Protein AF-A0A2D6S4R9-F1 (afdb_monomer_lite)

Foldseek 3Di:
DDAWDADAFKKKKAWQAAWKWKDWAPDIDIDHHGDMDIHHRRTTMDMDGPGPDDTDIDMDTDHDDPPDDDDPPDD

Radius of gyration: 12.68 Å; chains: 1; bounding box: 26×24×33 Å

Structure (mmCIF, N/CA/C/O backbone):
data_AF-A0A2D6S4R9-F1
#
_entry.id   AF-A0A2D6S4R9-F1
#
loop_
_atom_site.group_PDB
_atom_site.id
_atom_site.type_symbol
_atom_site.label_atom_id
_atom_site.label_alt_id
_atom_site.label_comp_id
_atom_site.label_asym_id
_atom_site.label_entity_id
_atom_site.label_seq_id
_atom_site.pdbx_PDB_ins_code
_atom_site.Cartn_x
_atom_site.Cartn_y
_atom_site.Cartn_z
_atom_site.occupancy
_atom_site.B_iso_or_equiv
_atom_site.auth_seq_id
_atom_site.auth_comp_id
_atom_site.auth_asym_id
_atom_site.auth_atom_id
_atom_site.pdbx_PDB_model_num
ATOM 1 N N . ALA A 1 1 ? 3.518 1.675 8.122 1.00 89.06 1 ALA A N 1
ATOM 2 C CA . ALA A 1 1 ? 3.434 2.814 7.193 1.00 89.06 1 ALA A CA 1
ATOM 3 C C . ALA A 1 1 ? 4.839 3.136 6.722 1.00 89.06 1 ALA A C 1
ATOM 5 O O . ALA A 1 1 ? 5.764 2.962 7.511 1.00 89.06 1 ALA A O 1
ATOM 6 N N . HIS A 1 2 ? 5.001 3.587 5.484 1.00 93.62 2 HIS A N 1
ATOM 7 C CA . HIS A 1 2 ? 6.290 4.054 4.972 1.00 93.62 2 HIS A CA 1
ATOM 8 C C . HIS A 1 2 ? 6.080 5.175 3.947 1.00 93.62 2 HIS A C 1
ATOM 10 O O . HIS A 1 2 ? 5.013 5.239 3.326 1.00 93.62 2 HIS A O 1
ATOM 16 N N . PRO A 1 3 ? 7.066 6.079 3.793 1.00 96.69 3 PRO A N 1
ATOM 17 C CA . PRO A 1 3 ? 6.992 7.136 2.795 1.00 96.69 3 PRO A CA 1
ATOM 18 C C . PRO A 1 3 ? 6.958 6.563 1.367 1.00 96.69 3 PRO A C 1
ATOM 20 O O . PRO A 1 3 ? 7.341 5.404 1.162 1.00 96.69 3 PRO A O 1
ATOM 23 N N . PRO A 1 4 ? 6.512 7.365 0.383 1.00 97.12 4 PRO A N 1
ATOM 24 C CA . PRO A 1 4 ? 6.548 6.970 -1.015 1.00 97.12 4 PRO A CA 1
ATOM 25 C C . PRO A 1 4 ? 7.968 6.652 -1.501 1.00 97.12 4 PRO A C 1
ATOM 27 O O . PRO A 1 4 ? 8.905 7.397 -1.216 1.00 97.12 4 PRO A O 1
ATOM 30 N N . HIS A 1 5 ? 8.115 5.549 -2.231 1.00 97.19 5 HIS A N 1
ATOM 31 C CA . HIS A 1 5 ? 9.381 5.063 -2.779 1.00 97.19 5 HIS A CA 1
ATOM 32 C C . HIS A 1 5 ? 9.151 4.231 -4.051 1.00 97.19 5 HIS A C 1
ATOM 34 O O . HIS A 1 5 ? 8.010 4.047 -4.470 1.00 97.19 5 HIS A O 1
ATOM 40 N N . GLN A 1 6 ? 10.235 3.789 -4.691 1.00 96.75 6 GLN A N 1
ATOM 41 C CA . GLN A 1 6 ? 10.219 2.942 -5.887 1.00 96.75 6 GLN A CA 1
ATOM 42 C C . GLN A 1 6 ? 11.216 1.800 -5.722 1.00 96.75 6 GLN A C 1
ATOM 44 O O . GLN A 1 6 ? 12.277 1.976 -5.116 1.00 96.75 6 GLN A O 1
ATOM 49 N N . HIS A 1 7 ? 10.888 0.648 -6.294 1.00 94.06 7 HIS A N 1
ATOM 50 C CA . HIS A 1 7 ? 11.787 -0.495 -6.409 1.00 94.06 7 HIS A CA 1
ATOM 51 C C . HIS A 1 7 ? 11.328 -1.422 -7.542 1.00 94.06 7 HIS A C 1
ATOM 53 O O . HIS A 1 7 ? 10.225 -1.287 -8.056 1.00 94.06 7 HIS A O 1
ATOM 59 N N . GLU A 1 8 ? 12.155 -2.385 -7.944 1.00 91.50 8 GLU A N 1
ATOM 60 C CA . GLU A 1 8 ? 11.733 -3.391 -8.925 1.00 91.50 8 GLU A CA 1
ATOM 61 C C . GLU A 1 8 ? 10.750 -4.395 -8.301 1.00 91.50 8 GLU A C 1
ATOM 63 O O . GLU A 1 8 ? 10.871 -4.753 -7.122 1.00 91.50 8 GLU A O 1
ATOM 68 N N . GLY A 1 9 ? 9.817 -4.904 -9.106 1.00 89.62 9 GLY A N 1
ATOM 69 C CA . GLY A 1 9 ? 8.880 -5.957 -8.717 1.00 89.62 9 GLY A CA 1
ATOM 70 C C . GLY A 1 9 ? 7.424 -5.507 -8.670 1.00 89.62 9 GLY A C 1
ATOM 71 O O . GLY A 1 9 ? 7.026 -4.532 -9.305 1.00 89.62 9 GLY A O 1
ATOM 72 N N . GLN A 1 10 ? 6.617 -6.275 -7.948 1.00 91.44 10 GLN A N 1
ATOM 73 C CA . GLN A 1 10 ? 5.206 -6.011 -7.674 1.00 91.44 10 GLN A CA 1
ATOM 74 C C . GLN A 1 10 ? 4.981 -6.018 -6.161 1.00 91.44 10 GLN A C 1
ATOM 76 O O . GLN A 1 10 ? 5.612 -6.807 -5.447 1.00 91.44 10 GLN A O 1
ATOM 81 N N . GLU A 1 11 ? 4.065 -5.182 -5.680 1.00 94.88 11 GLU A N 1
ATOM 82 C CA . GLU A 1 11 ? 3.736 -5.081 -4.260 1.00 94.88 11 GLU A CA 1
ATOM 83 C C . GLU A 1 11 ? 2.221 -5.054 -4.061 1.00 94.88 11 GLU A C 1
ATOM 85 O O . GLU A 1 11 ? 1.475 -4.427 -4.813 1.00 94.88 11 GLU A O 1
ATOM 90 N N . ILE A 1 12 ? 1.757 -5.764 -3.034 1.00 97.00 12 ILE A N 1
ATOM 91 C CA . ILE A 1 12 ? 0.370 -5.731 -2.575 1.00 97.00 12 ILE A CA 1
ATOM 92 C C . ILE A 1 12 ? 0.350 -5.215 -1.143 1.00 97.00 12 ILE A C 1
ATOM 94 O O . ILE A 1 12 ? 0.987 -5.798 -0.262 1.00 97.00 12 ILE A O 1
ATOM 98 N N . PHE A 1 13 ? -0.454 -4.181 -0.902 1.00 97.81 13 PHE A N 1
ATOM 99 C CA . PHE A 1 13 ? -0.866 -3.773 0.436 1.00 97.81 13 PHE A CA 1
ATOM 100 C C . PHE A 1 13 ? -2.209 -4.421 0.754 1.00 97.81 13 PHE A C 1
ATOM 102 O O . PHE A 1 13 ? -3.172 -4.202 0.026 1.00 97.81 13 PHE A O 1
ATOM 109 N N . PHE A 1 14 ? -2.297 -5.172 1.852 1.00 98.31 14 PHE A N 1
ATOM 110 C CA . PHE A 1 14 ? -3.557 -5.723 2.360 1.00 98.31 14 PHE A CA 1
ATOM 111 C C . PHE A 1 14 ? -3.820 -5.217 3.775 1.00 98.31 14 PHE A C 1
ATOM 113 O O . PHE A 1 14 ? -3.051 -5.508 4.696 1.00 98.31 14 PHE A O 1
ATOM 120 N N . VAL A 1 15 ? -4.890 -4.447 3.965 1.00 98.50 15 VAL A N 1
ATOM 121 C CA . VAL A 1 15 ? -5.228 -3.856 5.263 1.00 98.50 15 VAL A CA 1
ATOM 122 C C . VAL A 1 15 ? -5.970 -4.883 6.111 1.00 98.50 15 VAL A C 1
ATOM 124 O O . VAL A 1 15 ? -7.039 -5.358 5.749 1.00 98.50 15 VAL A O 1
ATOM 127 N N . LEU A 1 16 ? -5.414 -5.214 7.275 1.00 98.38 16 LEU A N 1
ATOM 128 C CA . LEU A 1 16 ? -6.019 -6.129 8.246 1.00 98.38 16 LEU A CA 1
ATOM 129 C C . LEU A 1 16 ? -6.967 -5.383 9.192 1.00 98.38 16 LEU A C 1
ATOM 131 O O . LEU A 1 16 ? -8.035 -5.881 9.529 1.00 98.38 16 LEU A O 1
ATOM 135 N N . GLU A 1 17 ? -6.574 -4.186 9.629 1.00 98.31 17 GLU A N 1
ATOM 136 C CA . GLU A 1 17 ? -7.351 -3.332 10.531 1.00 98.31 17 GLU A CA 1
ATOM 137 C C . GLU A 1 17 ? -6.960 -1.864 10.342 1.00 98.31 17 GLU A C 1
ATOM 139 O O . GLU A 1 17 ? -5.792 -1.561 10.105 1.00 98.31 17 GLU A O 1
ATOM 144 N N . GLY A 1 18 ? -7.915 -0.953 10.531 1.00 98.00 18 GLY A N 1
ATOM 145 C CA . GLY A 1 18 ? -7.699 0.489 10.464 1.00 98.00 18 GLY A CA 1
ATOM 146 C C . GLY A 1 18 ? -8.051 1.062 9.095 1.00 98.00 18 GLY A C 1
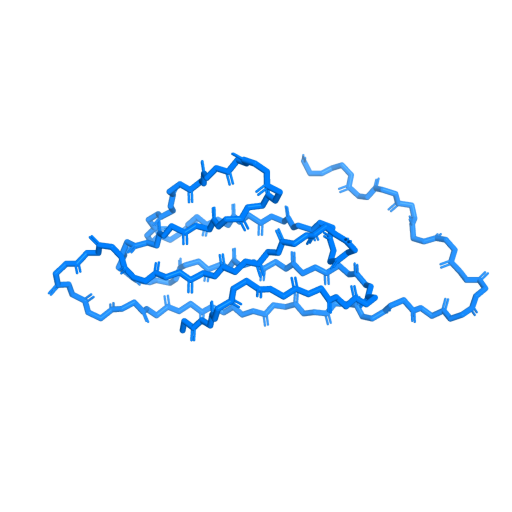ATOM 147 O O . GLY A 1 18 ? -8.724 0.413 8.292 1.00 98.00 18 GLY A O 1
ATOM 148 N N . LYS A 1 19 ? -7.619 2.304 8.852 1.00 98.62 19 LYS A N 1
ATOM 149 C CA . LYS A 1 19 ? -7.866 3.022 7.599 1.00 98.62 19 LYS A CA 1
ATOM 150 C C . LYS A 1 19 ? -6.557 3.539 7.015 1.00 98.62 19 LYS A C 1
ATOM 152 O O . LYS A 1 19 ? -5.878 4.367 7.626 1.00 98.62 19 LYS A O 1
ATOM 157 N N . ALA A 1 20 ? -6.211 3.048 5.835 1.00 98.69 20 ALA A N 1
ATOM 158 C CA . ALA A 1 20 ? -5.012 3.432 5.113 1.00 98.69 20 ALA A CA 1
ATOM 159 C C . ALA A 1 20 ? -5.328 4.374 3.954 1.00 98.69 20 ALA A C 1
ATOM 161 O O . ALA A 1 20 ? -6.422 4.358 3.393 1.00 98.69 20 ALA A O 1
ATOM 162 N N . GLU A 1 21 ? -4.324 5.148 3.568 1.00 98.69 21 GLU A N 1
ATOM 163 C CA . GLU A 1 21 ? -4.237 5.761 2.251 1.00 98.69 21 GLU A CA 1
ATOM 164 C C . GLU A 1 21 ? -2.937 5.303 1.591 1.00 98.69 21 GLU A C 1
ATOM 166 O O . GLU A 1 21 ? -1.862 5.407 2.193 1.00 98.69 21 GLU A O 1
ATOM 171 N N . VAL A 1 22 ? -3.054 4.787 0.372 1.00 98.38 22 VAL A N 1
ATOM 172 C CA . VAL A 1 22 ? -1.940 4.408 -0.492 1.00 98.38 22 VAL A CA 1
ATOM 173 C C . VAL A 1 22 ? -1.786 5.467 -1.576 1.00 98.38 22 VAL A C 1
ATOM 175 O O . VAL A 1 22 ? -2.740 5.762 -2.293 1.00 98.38 22 VAL A O 1
ATOM 178 N N . VAL A 1 23 ? -0.591 6.037 -1.692 1.00 97.69 23 VAL A N 1
ATOM 179 C CA . VAL A 1 23 ? -0.189 6.861 -2.840 1.00 97.69 23 VAL A CA 1
ATOM 180 C C . VAL A 1 23 ? 0.321 5.925 -3.929 1.00 97.69 23 VAL A C 1
ATOM 182 O O . VAL A 1 23 ? 1.071 4.999 -3.624 1.00 97.69 23 VAL A O 1
ATOM 185 N N . PHE A 1 24 ? -0.059 6.179 -5.178 1.00 96.25 24 PHE A N 1
ATOM 186 C CA . PHE A 1 24 ? 0.452 5.497 -6.363 1.00 96.25 24 PHE A CA 1
ATOM 187 C C . PHE A 1 24 ? 0.534 6.488 -7.530 1.00 96.25 24 PHE A C 1
ATOM 189 O O . PHE A 1 24 ? -0.481 6.873 -8.116 1.00 96.25 24 PHE A O 1
ATOM 196 N N . GLY A 1 25 ? 1.746 6.947 -7.842 1.00 95.94 25 GLY A N 1
ATOM 197 C CA . GLY A 1 25 ? 1.961 8.046 -8.782 1.00 95.94 25 GLY A CA 1
ATOM 198 C C . GLY A 1 25 ? 1.241 9.313 -8.312 1.00 95.94 25 GLY A C 1
ATOM 199 O O . GLY A 1 25 ? 1.474 9.789 -7.204 1.00 95.94 25 GLY A O 1
ATOM 200 N N . GLU A 1 26 ? 0.347 9.840 -9.146 1.00 96.75 26 GLU A N 1
ATOM 201 C CA . GLU A 1 26 ? -0.489 11.008 -8.821 1.00 96.75 26 GLU A CA 1
ATOM 202 C C . GLU A 1 26 ? -1.818 10.631 -8.140 1.00 96.75 26 GLU A C 1
ATOM 204 O O . GLU A 1 26 ? -2.588 11.504 -7.740 1.00 96.75 26 GLU A O 1
ATOM 209 N N . SER A 1 27 ? -2.107 9.333 -8.009 1.00 95.44 27 SER A N 1
ATOM 210 C CA . SER A 1 27 ? -3.357 8.831 -7.437 1.00 95.44 27 SER A CA 1
ATOM 211 C C . SER A 1 27 ? -3.221 8.506 -5.953 1.00 95.44 27 SER A C 1
ATOM 213 O O . SER A 1 27 ? -2.153 8.135 -5.461 1.00 95.44 27 SER A O 1
ATOM 215 N N . THR A 1 28 ? -4.340 8.611 -5.236 1.00 96.69 28 THR A N 1
ATOM 216 C CA . THR A 1 28 ? -4.472 8.149 -3.851 1.00 96.69 28 THR A CA 1
ATOM 217 C C . THR A 1 28 ? -5.653 7.196 -3.729 1.00 96.69 28 THR A C 1
ATOM 219 O O . THR A 1 28 ? -6.717 7.429 -4.302 1.00 96.69 28 THR A O 1
ATOM 222 N N . HIS A 1 29 ? -5.467 6.117 -2.974 1.00 96.75 29 HIS A N 1
ATOM 223 C CA . HIS A 1 29 ? -6.471 5.082 -2.750 1.00 96.75 29 HIS A CA 1
ATOM 224 C C . HIS A 1 29 ? -6.659 4.873 -1.252 1.00 96.75 29 HIS A C 1
ATOM 226 O O . HIS A 1 29 ? -5.698 4.598 -0.536 1.00 96.75 29 HIS A O 1
ATOM 232 N N . GLN A 1 30 ? -7.891 5.002 -0.764 1.00 98.50 30 GLN A N 1
ATOM 233 C CA . GLN A 1 30 ? -8.208 4.687 0.629 1.00 98.50 30 GLN A CA 1
ATOM 234 C C . GLN A 1 30 ? -8.595 3.216 0.753 1.00 98.50 30 GLN A C 1
ATOM 236 O O . GLN A 1 30 ? -9.350 2.714 -0.073 1.00 98.50 30 GLN A O 1
ATOM 241 N N . LEU A 1 31 ? -8.095 2.559 1.797 1.00 98.38 31 LEU A N 1
ATOM 242 C CA . LEU A 1 31 ? -8.370 1.156 2.098 1.00 98.38 31 LEU A CA 1
ATOM 243 C C . LEU A 1 31 ? -8.807 1.012 3.558 1.00 98.38 31 LEU A C 1
ATOM 245 O O . LEU A 1 31 ? -8.215 1.610 4.462 1.00 98.38 31 LEU A O 1
ATOM 249 N N . ASN A 1 32 ? -9.818 0.191 3.785 1.00 98.31 32 ASN A N 1
ATOM 250 C CA . ASN A 1 32 ? -10.315 -0.244 5.082 1.00 98.31 32 ASN A CA 1
ATOM 251 C C . ASN A 1 32 ? -9.886 -1.694 5.350 1.00 98.31 32 ASN A C 1
ATOM 253 O O . ASN A 1 32 ? -9.375 -2.388 4.471 1.00 98.31 32 ASN A O 1
ATOM 257 N N . GLY A 1 33 ? -10.113 -2.171 6.576 1.00 98.06 33 GLY A N 1
ATOM 258 C CA . GLY A 1 33 ? -9.887 -3.575 6.933 1.00 98.06 33 GLY A CA 1
ATOM 259 C C . GLY A 1 33 ? -10.576 -4.548 5.970 1.00 98.06 33 GLY A C 1
ATOM 260 O O . GLY A 1 33 ? -11.776 -4.441 5.732 1.00 98.06 33 GLY A O 1
ATOM 261 N N . GLY A 1 34 ? -9.808 -5.503 5.446 1.00 97.75 34 GLY A N 1
ATOM 262 C CA . GLY A 1 34 ? -10.240 -6.494 4.461 1.00 97.75 34 GLY A CA 1
ATOM 263 C C . GLY A 1 34 ? -9.993 -6.100 3.002 1.00 97.75 34 GLY A C 1
ATOM 264 O O . GLY A 1 34 ? -10.235 -6.922 2.122 1.00 97.75 34 GLY A O 1
ATOM 265 N N . GLU A 1 35 ? -9.499 -4.892 2.726 1.00 98.50 35 GLU A N 1
ATOM 266 C CA . GLU A 1 35 ? -9.246 -4.410 1.364 1.00 98.50 35 GLU A CA 1
ATOM 267 C C . GLU A 1 35 ? -7.756 -4.493 0.995 1.00 98.50 35 GLU A C 1
ATOM 269 O O . GLU A 1 35 ? -6.866 -4.391 1.847 1.00 98.50 35 GLU A O 1
ATOM 274 N N . ALA A 1 36 ? -7.482 -4.670 -0.300 1.00 97.88 36 ALA A N 1
ATOM 275 C CA . ALA A 1 36 ? -6.136 -4.689 -0.861 1.00 97.88 36 ALA A CA 1
ATOM 276 C C . ALA A 1 36 ? -5.998 -3.736 -2.046 1.00 97.88 36 ALA A C 1
ATOM 278 O O . ALA A 1 36 ? -6.959 -3.476 -2.768 1.00 97.88 36 ALA A O 1
ATOM 279 N N . VAL A 1 37 ? -4.766 -3.291 -2.285 1.00 96.38 37 VAL A N 1
ATOM 280 C CA . VAL A 1 37 ? -4.353 -2.694 -3.556 1.00 96.38 37 VAL A CA 1
ATOM 281 C C . VAL A 1 37 ? -3.055 -3.334 -4.022 1.00 96.38 37 VAL A C 1
ATOM 283 O O . VAL A 1 37 ? -2.162 -3.616 -3.221 1.00 96.38 37 VAL A O 1
ATOM 286 N N . HIS A 1 38 ? -2.968 -3.557 -5.326 1.00 95.56 38 HIS A N 1
ATOM 287 C CA . HIS A 1 38 ? -1.763 -3.985 -6.016 1.00 95.56 38 HIS A CA 1
ATOM 288 C C . HIS A 1 38 ? -1.130 -2.782 -6.718 1.00 95.56 38 HIS A C 1
ATOM 290 O O . HIS A 1 38 ? -1.839 -2.001 -7.354 1.00 95.56 38 HIS A O 1
ATOM 296 N N . VAL A 1 39 ? 0.189 -2.639 -6.612 1.00 93.06 39 VAL A N 1
ATOM 297 C CA . VAL A 1 39 ? 0.942 -1.552 -7.239 1.00 93.06 39 VAL A CA 1
ATOM 298 C C . VAL A 1 39 ? 2.099 -2.091 -8.075 1.00 93.06 39 VAL A C 1
ATOM 300 O O . VAL A 1 39 ? 2.779 -3.050 -7.705 1.00 93.06 39 VAL A O 1
ATOM 303 N N . ASN A 1 40 ? 2.350 -1.420 -9.200 1.00 91.88 40 ASN A N 1
ATOM 304 C CA . ASN A 1 40 ? 3.615 -1.548 -9.911 1.00 91.88 40 ASN A CA 1
ATOM 305 C C . ASN A 1 40 ? 4.699 -0.792 -9.126 1.00 91.88 40 ASN A C 1
ATOM 307 O O . ASN A 1 40 ? 4.636 0.433 -9.019 1.00 91.88 40 ASN A O 1
ATOM 311 N N . CYS A 1 41 ? 5.700 -1.506 -8.614 1.00 94.19 41 CYS A N 1
ATOM 312 C CA . CYS A 1 41 ? 6.723 -0.923 -7.748 1.00 94.19 41 CYS A CA 1
ATOM 313 C C . CYS A 1 41 ? 7.635 0.097 -8.449 1.00 94.19 41 CYS A C 1
ATOM 315 O O . CYS A 1 41 ? 8.272 0.915 -7.779 1.00 94.19 41 CYS A O 1
ATOM 317 N N . GLU A 1 42 ? 7.672 0.099 -9.785 1.00 94.06 42 GLU A N 1
ATOM 318 C CA . GLU A 1 42 ? 8.418 1.091 -10.566 1.00 94.06 42 GLU A CA 1
ATOM 319 C C . GLU A 1 42 ? 7.741 2.469 -10.569 1.00 94.06 42 GLU A C 1
ATOM 321 O O . GLU A 1 42 ? 8.356 3.465 -10.944 1.00 94.06 42 GLU A O 1
ATOM 326 N N . ILE A 1 43 ? 6.490 2.569 -10.118 1.00 94.88 43 ILE A N 1
ATOM 327 C CA . ILE A 1 43 ? 5.785 3.836 -9.903 1.00 94.88 43 ILE A CA 1
ATOM 328 C C . ILE A 1 43 ? 5.860 4.182 -8.416 1.00 94.88 43 ILE A C 1
ATOM 330 O O . ILE A 1 43 ? 5.746 3.306 -7.568 1.00 94.88 43 ILE A O 1
ATOM 334 N N . LEU A 1 44 ? 6.054 5.463 -8.090 1.00 97.50 44 LEU A N 1
ATOM 335 C CA . LEU A 1 44 ? 6.174 5.933 -6.710 1.00 97.50 44 LEU A CA 1
ATOM 336 C C . LEU A 1 44 ? 4.963 5.503 -5.867 1.00 97.50 44 LEU A C 1
ATOM 338 O O . LEU A 1 44 ? 3.834 5.885 -6.176 1.00 97.50 44 LEU A O 1
ATOM 342 N N . HIS A 1 45 ? 5.201 4.742 -4.798 1.00 97.88 45 HIS A N 1
ATOM 343 C CA . HIS A 1 45 ? 4.143 4.203 -3.947 1.00 97.88 45 HIS A CA 1
ATOM 344 C C . HIS A 1 45 ? 4.506 4.225 -2.461 1.00 97.88 45 HIS A C 1
ATOM 346 O O . HIS A 1 45 ? 5.665 4.073 -2.066 1.00 97.88 45 HIS A O 1
ATOM 352 N N . GLY A 1 46 ? 3.497 4.420 -1.615 1.00 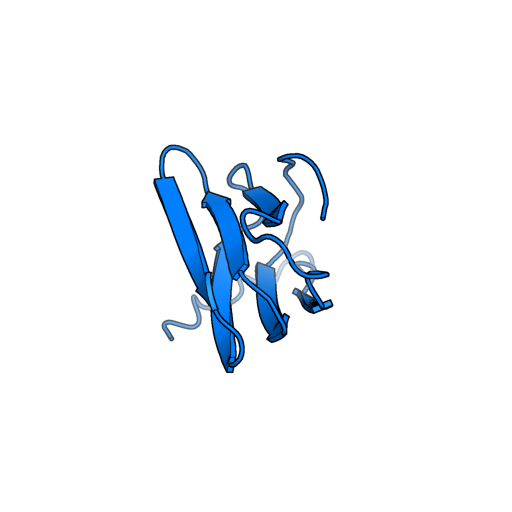97.75 46 GLY A N 1
ATOM 353 C CA . GLY A 1 46 ? 3.651 4.445 -0.162 1.00 97.75 46 GLY A CA 1
ATOM 354 C C . GLY A 1 46 ? 2.314 4.340 0.555 1.00 97.75 46 GLY A C 1
ATOM 355 O O . GLY A 1 46 ? 1.274 4.606 -0.038 1.00 97.75 46 GLY A O 1
ATOM 356 N N . ILE A 1 47 ? 2.339 3.984 1.839 1.00 98.56 47 ILE A N 1
ATOM 357 C CA . ILE A 1 47 ? 1.132 3.788 2.653 1.00 98.56 47 ILE A CA 1
ATOM 358 C C . ILE A 1 47 ? 1.225 4.556 3.969 1.00 98.56 47 ILE A C 1
ATOM 360 O O . ILE A 1 47 ? 2.198 4.428 4.722 1.00 98.56 47 ILE A O 1
ATOM 364 N N . ARG A 1 48 ? 0.169 5.305 4.294 1.00 98.38 48 ARG A N 1
ATOM 365 C CA . ARG A 1 48 ? 0.025 6.018 5.569 1.00 98.38 48 ARG A CA 1
ATOM 366 C C . ARG A 1 48 ? -1.281 5.664 6.274 1.00 98.38 48 ARG A C 1
ATOM 368 O O . ARG A 1 48 ? -2.276 5.329 5.640 1.00 98.38 48 ARG A O 1
ATOM 375 N N . ASN A 1 49 ? -1.268 5.762 7.601 1.00 98.56 49 ASN A N 1
ATOM 376 C CA . ASN A 1 49 ? -2.482 5.675 8.406 1.00 98.56 49 ASN A CA 1
ATOM 377 C C . ASN A 1 49 ? -3.214 7.023 8.354 1.00 98.56 49 ASN A C 1
ATOM 379 O O . ASN A 1 49 ? -2.605 8.053 8.642 1.00 98.56 49 ASN A O 1
ATOM 383 N N . ILE A 1 50 ? -4.496 7.008 7.994 1.00 98.56 50 ILE A N 1
ATOM 384 C CA . ILE A 1 50 ? -5.365 8.197 7.971 1.00 98.56 50 ILE A CA 1
ATOM 385 C C . ILE A 1 50 ? -6.521 8.104 8.978 1.00 98.56 50 ILE A C 1
ATOM 387 O O . ILE A 1 50 ? -7.376 8.986 9.015 1.00 98.56 50 ILE A O 1
ATOM 391 N N . GLY A 1 51 ? -6.580 7.027 9.765 1.00 97.56 51 GLY A N 1
ATOM 392 C CA . GLY A 1 51 ? -7.579 6.815 10.809 1.00 97.56 51 GLY A CA 1
ATOM 393 C C . GLY A 1 51 ? -7.102 7.227 12.204 1.00 97.56 51 GLY A C 1
ATOM 394 O O . GLY A 1 51 ? -5.953 7.609 12.415 1.00 97.56 51 GLY A O 1
ATOM 395 N N . SER A 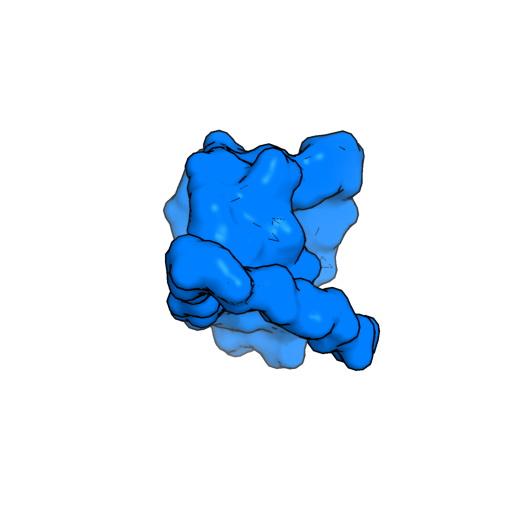1 52 ? -8.006 7.108 13.179 1.00 97.81 52 SER A N 1
ATOM 396 C CA . SER A 1 52 ? -7.736 7.366 14.602 1.00 97.81 52 SER A CA 1
ATOM 397 C C . SER A 1 52 ? -7.319 6.119 15.393 1.00 97.81 52 SER A C 1
ATOM 399 O O . SER A 1 52 ? -7.045 6.218 16.587 1.00 97.81 52 SER A O 1
ATOM 401 N N . THR A 1 53 ? -7.290 4.944 14.760 1.00 97.06 53 THR A N 1
ATOM 402 C CA . THR A 1 53 ? -6.862 3.670 15.360 1.00 97.06 53 THR A CA 1
ATOM 403 C C . THR A 1 53 ? -5.568 3.174 14.708 1.00 97.06 53 THR A C 1
ATOM 405 O O . THR A 1 53 ? -5.208 3.642 13.621 1.00 97.06 53 THR A O 1
ATOM 408 N N . PRO A 1 54 ? -4.828 2.245 15.340 1.00 98.06 54 PRO A N 1
ATOM 409 C CA . PRO A 1 54 ? -3.662 1.633 14.714 1.00 98.06 54 PRO A CA 1
ATOM 410 C C . PRO A 1 54 ? -3.998 0.975 13.367 1.00 98.06 54 PRO A C 1
ATOM 412 O O . PRO A 1 54 ? -4.970 0.233 13.253 1.00 98.06 54 PRO A O 1
ATOM 415 N N . LEU A 1 55 ? -3.155 1.220 12.361 1.00 98.56 55 LEU A N 1
ATOM 416 C CA . LEU A 1 55 ? -3.213 0.539 11.069 1.00 98.56 55 LEU A CA 1
ATOM 417 C C . LEU A 1 55 ? -2.386 -0.750 11.135 1.00 98.56 55 LEU A C 1
ATOM 419 O O . LEU A 1 55 ? -1.166 -0.692 11.311 1.00 98.56 55 LEU A O 1
ATOM 423 N N . ARG A 1 56 ? -3.037 -1.900 10.943 1.00 98.44 56 ARG A N 1
ATOM 424 C CA . ARG A 1 56 ? -2.384 -3.203 10.757 1.00 98.44 56 ARG A CA 1
ATOM 425 C C . ARG A 1 56 ? -2.577 -3.644 9.316 1.00 98.44 56 ARG A C 1
ATOM 427 O O . ARG A 1 56 ? -3.692 -3.624 8.808 1.00 98.44 56 ARG A O 1
ATOM 434 N N . TYR A 1 57 ? -1.500 -4.040 8.655 1.00 98.25 57 TYR A N 1
ATOM 435 C CA . TYR A 1 57 ? -1.527 -4.424 7.249 1.00 98.25 57 TYR A CA 1
ATOM 436 C C . TYR A 1 57 ? -0.392 -5.401 6.948 1.00 98.25 57 TYR A C 1
ATOM 438 O O . TYR A 1 57 ? 0.611 -5.435 7.664 1.00 98.25 57 TYR A O 1
ATOM 446 N N . ALA A 1 58 ? -0.574 -6.197 5.903 1.00 98.12 58 ALA A N 1
ATOM 447 C CA . ALA A 1 58 ? 0.456 -7.040 5.328 1.00 98.12 58 ALA A CA 1
ATOM 448 C C . ALA A 1 58 ? 0.964 -6.417 4.026 1.00 98.12 58 ALA A C 1
ATOM 450 O O . ALA A 1 58 ? 0.219 -5.746 3.308 1.00 98.12 58 ALA A O 1
ATOM 451 N N . VAL A 1 59 ? 2.236 -6.672 3.743 1.00 96.88 59 VAL A N 1
ATOM 452 C CA . VAL A 1 59 ? 2.890 -6.304 2.493 1.00 96.88 59 VAL A CA 1
ATOM 453 C C . VAL A 1 59 ? 3.444 -7.573 1.874 1.00 96.88 59 VAL A C 1
ATOM 455 O O . VAL A 1 59 ? 4.161 -8.325 2.538 1.00 96.88 59 VAL A O 1
ATOM 458 N N . ILE A 1 60 ? 3.102 -7.815 0.615 1.00 96.31 60 ILE A N 1
ATOM 459 C CA . ILE A 1 60 ? 3.636 -8.928 -0.166 1.00 96.31 60 ILE A CA 1
ATOM 460 C C . ILE A 1 60 ? 4.421 -8.319 -1.315 1.00 96.31 60 ILE A C 1
ATOM 462 O O . ILE A 1 60 ? 3.842 -7.603 -2.125 1.00 96.31 60 ILE A O 1
ATOM 466 N N . ILE A 1 61 ? 5.720 -8.614 -1.387 1.00 93.50 61 ILE A N 1
ATOM 467 C CA . ILE A 1 61 ? 6.597 -8.142 -2.462 1.00 93.50 61 ILE A CA 1
ATOM 468 C C . ILE A 1 61 ? 7.060 -9.342 -3.276 1.00 93.50 61 ILE A C 1
ATOM 470 O O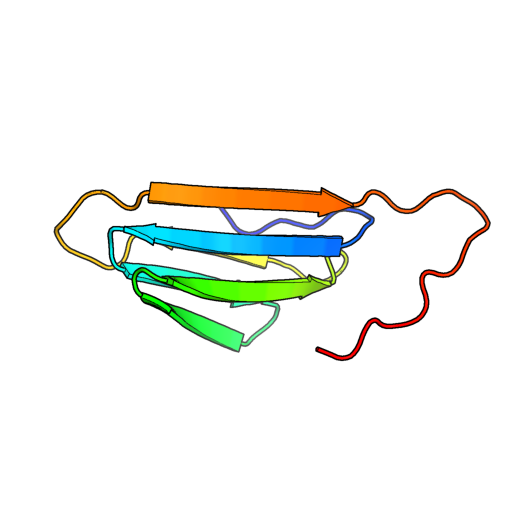 . ILE A 1 61 ? 7.732 -10.237 -2.757 1.00 93.50 61 ILE A O 1
ATOM 474 N N . ALA A 1 62 ? 6.740 -9.331 -4.565 1.00 91.31 62 ALA A N 1
ATOM 475 C CA . ALA A 1 62 ? 7.306 -10.241 -5.546 1.00 91.31 62 ALA A CA 1
ATOM 476 C C . ALA A 1 62 ? 8.398 -9.498 -6.318 1.00 91.31 62 ALA A C 1
ATOM 478 O O . ALA A 1 62 ? 8.113 -8.604 -7.113 1.00 91.31 62 ALA A O 1
ATOM 479 N N . LYS A 1 63 ? 9.663 -9.849 -6.074 1.00 84.75 63 LYS A N 1
ATOM 480 C CA . LYS A 1 63 ? 10.785 -9.268 -6.821 1.00 84.75 63 LYS A CA 1
ATOM 481 C C . LYS A 1 63 ? 10.789 -9.792 -8.251 1.00 84.75 63 LYS A C 1
ATOM 483 O O . LYS A 1 63 ? 10.567 -10.983 -8.474 1.00 84.75 63 LYS A O 1
ATOM 488 N N . THR A 1 64 ? 11.102 -8.918 -9.200 1.00 78.19 64 THR A N 1
ATOM 489 C CA . THR A 1 64 ? 11.353 -9.330 -10.581 1.00 78.19 64 THR A CA 1
ATOM 490 C C . THR A 1 64 ? 12.527 -10.308 -10.616 1.00 78.19 64 THR A C 1
ATOM 492 O O . THR A 1 64 ? 13.570 -10.072 -10.006 1.00 78.19 64 THR A O 1
ATOM 495 N N . ILE A 1 65 ? 12.363 -11.419 -11.336 1.00 73.56 65 ILE A N 1
ATOM 496 C CA . ILE A 1 65 ? 13.473 -12.307 -11.683 1.00 73.56 65 ILE A CA 1
ATOM 497 C C . ILE A 1 65 ? 14.019 -11.817 -13.021 1.00 73.56 65 ILE A C 1
ATOM 499 O O . ILE A 1 65 ? 13.274 -11.735 -13.998 1.00 73.56 65 ILE A O 1
ATOM 503 N N . ALA A 1 66 ? 15.309 -11.482 -13.071 1.00 66.12 66 ALA A N 1
ATOM 504 C CA . ALA A 1 66 ? 15.949 -11.008 -14.294 1.00 66.12 66 ALA A CA 1
ATOM 505 C C . ALA A 1 66 ? 15.683 -11.972 -15.469 1.00 66.12 66 ALA A C 1
ATOM 507 O O . ALA A 1 66 ? 15.953 -13.169 -15.375 1.00 66.12 66 ALA A O 1
ATOM 508 N N . GLY A 1 67 ? 15.141 -11.440 -16.570 1.00 61.00 67 GLY A N 1
ATOM 509 C CA . GLY A 1 67 ? 14.821 -12.205 -17.782 1.00 61.00 67 GLY A CA 1
ATOM 510 C C . GLY A 1 67 ? 13.417 -12.822 -17.834 1.00 61.00 67 GLY A C 1
ATOM 511 O O . GLY A 1 67 ? 13.072 -13.410 -18.857 1.00 61.00 67 GLY A O 1
ATOM 512 N N . LEU A 1 68 ? 12.591 -12.666 -16.792 1.00 60.16 68 LEU A N 1
ATOM 513 C CA . LEU A 1 68 ? 11.194 -13.102 -16.792 1.00 60.16 68 LEU A CA 1
ATOM 514 C C . LEU A 1 68 ? 10.270 -11.877 -16.718 1.00 60.16 68 LEU A C 1
ATOM 516 O O . LEU A 1 68 ? 10.163 -11.229 -15.679 1.00 60.16 68 LEU A O 1
ATOM 520 N N . SER A 1 69 ? 9.593 -11.550 -17.823 1.00 54.16 69 SER A N 1
ATOM 521 C CA . SER A 1 69 ? 8.488 -10.589 -17.783 1.00 54.16 69 SER A CA 1
ATOM 522 C C . SER A 1 69 ? 7.321 -11.264 -17.068 1.00 54.16 69 SER A C 1
ATOM 524 O O . SER A 1 69 ? 6.770 -12.251 -17.559 1.00 54.16 69 SER A O 1
ATOM 526 N N . LEU A 1 70 ? 6.988 -10.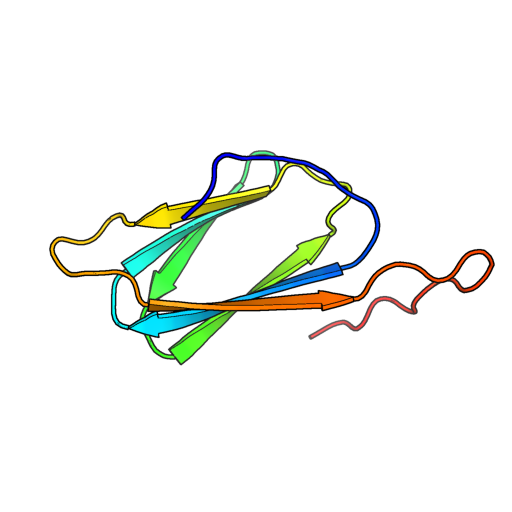777 -15.873 1.00 55.44 70 LEU A N 1
ATOM 527 C CA . LEU A 1 70 ? 5.765 -11.183 -15.199 1.00 55.44 70 LEU A CA 1
ATOM 528 C C . LEU A 1 70 ? 4.600 -10.694 -16.061 1.00 55.44 70 LEU A C 1
ATOM 530 O O . LEU A 1 70 ? 4.443 -9.498 -16.296 1.00 55.44 70 LEU A O 1
ATOM 534 N N . VAL A 1 71 ? 3.819 -11.644 -16.576 1.00 51.62 71 VAL A N 1
ATOM 535 C CA . VAL A 1 71 ? 2.532 -11.375 -17.216 1.00 51.62 71 VAL A CA 1
ATOM 536 C C . VAL A 1 71 ? 1.733 -10.517 -16.244 1.00 51.62 71 VAL A C 1
ATOM 538 O O . VAL A 1 71 ? 1.575 -10.921 -15.092 1.00 51.62 71 VAL A O 1
ATOM 541 N N . ASN A 1 72 ? 1.268 -9.346 -16.694 1.00 49.41 72 ASN A N 1
ATOM 542 C CA . ASN A 1 72 ? 0.359 -8.493 -15.931 1.00 49.41 72 ASN A CA 1
ATOM 543 C C . ASN A 1 72 ? -0.778 -9.366 -15.395 1.00 49.41 72 ASN A C 1
ATOM 545 O O . ASN A 1 72 ? -1.666 -9.770 -16.148 1.00 49.41 72 ASN A O 1
ATOM 549 N N . CYS A 1 73 ? -0.722 -9.692 -14.106 1.00 42.03 73 CYS A N 1
ATOM 550 C CA . CYS A 1 73 ? -1.810 -10.364 -13.429 1.00 42.03 73 CYS A CA 1
ATOM 551 C C . CYS A 1 73 ? -2.886 -9.292 -13.248 1.00 42.03 73 CYS A C 1
ATOM 553 O O . CYS A 1 73 ? -2.846 -8.507 -12.305 1.00 42.03 73 CYS A O 1
ATOM 555 N N . LEU A 1 74 ? -3.763 -9.177 -14.247 1.00 34.34 74 LEU A N 1
ATOM 556 C CA . LEU A 1 74 ? -4.994 -8.405 -14.158 1.00 34.34 74 LEU A CA 1
ATOM 557 C C . LEU A 1 74 ? -5.857 -9.085 -13.092 1.00 34.34 74 LEU A C 1
ATOM 559 O O . LEU A 1 74 ? -6.441 -10.138 -13.346 1.00 34.34 74 LEU A O 1
ATOM 563 N N . ILE A 1 75 ? -5.847 -8.508 -11.894 1.00 42.09 75 ILE A N 1
ATOM 564 C CA . ILE A 1 75 ? -6.877 -8.713 -10.872 1.00 42.09 75 ILE A CA 1
ATOM 565 C C . ILE A 1 75 ? -8.065 -7.814 -11.203 1.00 42.09 75 ILE A C 1
ATOM 567 O O . ILE A 1 75 ? -7.811 -6.664 -11.633 1.00 42.09 75 ILE A O 1
#

Secondary structure (DSSP, 8-state):
-EEEE--SSEEEEEEEESEEEEEETTEEEEEETT-EEEEETTS-EEEEE-SSS--EEEEEEEPPPTT--------

pLDDT: mean 89.83, std 15.93, range [34.34, 98.69]

Sequence (75 aa):
AHPPHQHEGQEIFFVLEGKAEVVFGESTHQLNGGEAVHVNCEILHGIRNIGSTPLRYAVIIAKT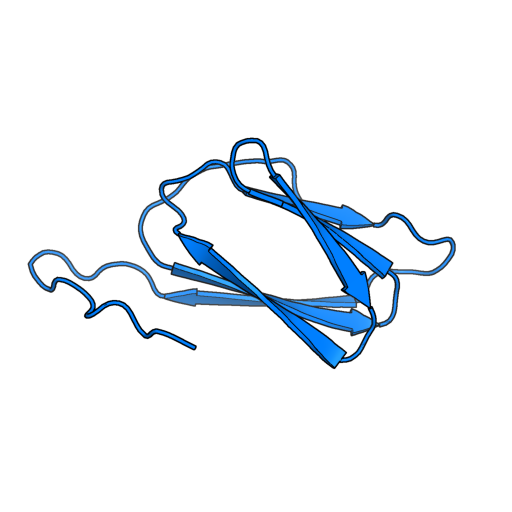IAGLSLVNCLI